Protein AF-A0A1A8BXL1-F1 (afdb_monomer_lite)

Structure (mmCIF, N/CA/C/O backbone):
data_AF-A0A1A8BXL1-F1
#
_entry.id   AF-A0A1A8BXL1-F1
#
loop_
_atom_site.group_PDB
_atom_site.id
_atom_site.type_symbol
_atom_site.label_atom_id
_atom_site.label_alt_id
_atom_site.label_comp_id
_atom_site.label_asym_id
_atom_site.label_entity_id
_atom_site.label_seq_id
_atom_site.pdbx_PDB_ins_code
_atom_site.Cartn_x
_atom_site.Cartn_y
_atom_site.Cartn_z
_atom_site.occupancy
_atom_site.B_iso_or_equiv
_atom_site.auth_seq_id
_atom_site.auth_comp_id
_atom_site.auth_asym_id
_atom_site.auth_atom_id
_atom_site.pdbx_PDB_model_num
ATOM 1 N N . MET A 1 1 ? -20.371 5.611 2.505 1.00 71.00 1 MET A N 1
ATOM 2 C CA . MET A 1 1 ? -19.547 4.385 2.424 1.00 71.00 1 MET A CA 1
ATOM 3 C C . MET A 1 1 ? -18.609 4.409 3.612 1.00 71.00 1 MET A C 1
ATOM 5 O O . MET A 1 1 ? -18.055 5.469 3.854 1.00 71.00 1 MET A O 1
ATOM 9 N N . ASN A 1 2 ? -18.486 3.313 4.364 1.00 86.25 2 ASN A N 1
ATOM 10 C CA . ASN A 1 2 ? -17.424 3.177 5.365 1.00 86.25 2 ASN A CA 1
ATOM 11 C C . ASN A 1 2 ? -16.294 2.361 4.726 1.00 86.25 2 ASN A C 1
ATOM 13 O O . ASN A 1 2 ? -16.566 1.336 4.098 1.00 86.25 2 ASN A O 1
ATOM 17 N N . LEU A 1 3 ? -15.066 2.860 4.827 1.00 94.69 3 LEU A N 1
ATOM 18 C CA . LEU A 1 3 ? -13.869 2.236 4.287 1.00 94.69 3 LEU A CA 1
ATOM 19 C C . LEU A 1 3 ? -12.943 1.874 5.445 1.00 94.69 3 LEU A C 1
ATOM 21 O O . LEU A 1 3 ? -12.683 2.687 6.331 1.00 94.69 3 LEU A O 1
ATOM 25 N N . ALA A 1 4 ? -12.424 0.653 5.396 1.00 94.12 4 ALA A N 1
ATOM 26 C CA . ALA A 1 4 ? -11.487 0.128 6.371 1.00 94.12 4 ALA A CA 1
ATOM 27 C C . ALA A 1 4 ? -10.340 -0.588 5.654 1.00 94.12 4 ALA A C 1
ATOM 29 O O . ALA A 1 4 ? -10.529 -1.156 4.575 1.00 94.12 4 ALA A O 1
ATOM 30 N N . VAL A 1 5 ? -9.158 -0.563 6.263 1.00 94.06 5 VAL A N 1
ATOM 31 C CA . VAL A 1 5 ? -7.996 -1.335 5.819 1.00 94.06 5 VAL A CA 1
ATOM 32 C C . VAL A 1 5 ? -7.796 -2.489 6.785 1.00 94.06 5 VAL A C 1
ATOM 34 O O . VAL A 1 5 ? -7.643 -2.290 7.993 1.00 94.06 5 VAL A O 1
ATOM 37 N N . VAL A 1 6 ? -7.792 -3.696 6.225 1.00 92.75 6 VAL A N 1
ATOM 38 C CA . VAL A 1 6 ? -7.622 -4.951 6.954 1.00 92.75 6 VAL A CA 1
ATOM 39 C C . VAL A 1 6 ? -6.297 -5.577 6.541 1.00 92.75 6 VAL A C 1
ATOM 41 O O . VAL A 1 6 ? -6.023 -5.717 5.349 1.00 92.75 6 VAL A O 1
ATOM 44 N N . VAL A 1 7 ? -5.485 -5.951 7.523 1.00 90.62 7 VAL A N 1
ATOM 45 C CA . VAL A 1 7 ? -4.206 -6.646 7.345 1.00 90.62 7 VAL A CA 1
ATOM 46 C C . VAL A 1 7 ? -4.238 -7.884 8.226 1.00 90.62 7 VAL A C 1
ATOM 48 O O . VAL A 1 7 ? -4.558 -7.765 9.404 1.00 90.62 7 VAL A O 1
ATOM 51 N N . GLU A 1 8 ? -3.944 -9.058 7.657 1.00 88.12 8 GLU A N 1
ATOM 52 C CA . GLU A 1 8 ? -3.961 -10.342 8.384 1.00 88.12 8 GLU A CA 1
ATOM 53 C C . GLU A 1 8 ? -5.232 -10.511 9.238 1.00 88.12 8 GLU A C 1
ATOM 55 O O . GLU A 1 8 ? -5.179 -10.750 10.440 1.00 88.12 8 GLU A O 1
ATOM 60 N N . GLU A 1 9 ? -6.393 -10.293 8.607 1.00 90.44 9 GLU A N 1
ATOM 61 C CA . GLU A 1 9 ? -7.728 -10.408 9.228 1.00 90.44 9 GLU A CA 1
ATOM 62 C C . GLU A 1 9 ? -8.008 -9.407 10.365 1.00 90.44 9 GLU A C 1
ATOM 64 O O . GLU A 1 9 ? -9.084 -9.418 10.961 1.00 90.44 9 GLU A O 1
ATOM 69 N N . THR A 1 10 ? -7.090 -8.473 10.616 1.00 91.44 10 THR A N 1
ATOM 70 C CA . THR A 1 10 ? -7.215 -7.437 11.640 1.00 91.44 10 THR A CA 1
ATOM 71 C C . THR A 1 10 ? -7.497 -6.082 11.002 1.00 91.44 10 THR A C 1
ATOM 73 O O . THR A 1 10 ? -6.808 -5.654 10.075 1.00 91.44 10 THR A O 1
ATOM 76 N N . ILE A 1 11 ? -8.510 -5.373 11.503 1.00 93.75 11 ILE A N 1
ATOM 77 C CA . ILE A 1 11 ? -8.799 -3.997 11.084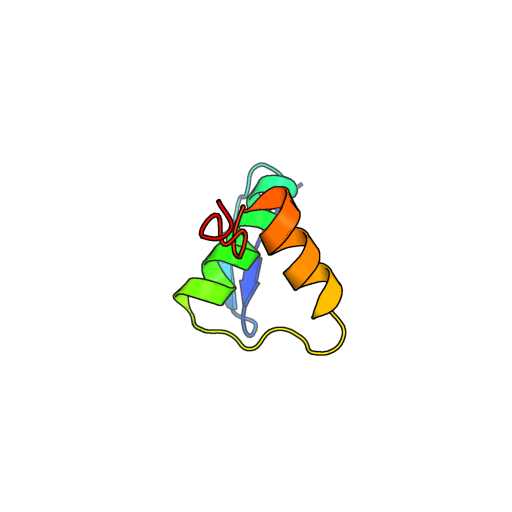 1.00 93.75 11 ILE A CA 1
ATOM 78 C C . ILE A 1 11 ? -7.724 -3.083 11.680 1.00 93.75 11 ILE A C 1
ATOM 80 O O . ILE A 1 11 ? -7.654 -2.921 12.896 1.00 93.75 11 ILE A O 1
ATOM 84 N N . ILE A 1 12 ? -6.892 -2.487 10.825 1.00 93.06 12 ILE A N 1
ATOM 85 C CA . ILE A 1 12 ? -5.825 -1.566 11.247 1.00 93.06 12 ILE A CA 1
ATOM 86 C C . ILE A 1 12 ? -6.304 -0.113 11.185 1.00 93.06 12 ILE A C 1
ATOM 88 O O . ILE A 1 12 ? -5.939 0.702 12.028 1.00 93.06 12 ILE A O 1
ATOM 92 N N . LEU A 1 13 ? -7.128 0.218 10.187 1.00 94.25 13 LEU A N 1
ATOM 93 C CA . LEU A 1 13 ? -7.702 1.550 9.992 1.00 94.25 13 LEU A CA 1
ATOM 94 C C . LEU A 1 13 ? -9.180 1.426 9.633 1.00 94.25 13 LEU A C 1
ATOM 96 O O . LEU A 1 13 ? -9.558 0.541 8.867 1.00 94.25 13 LEU A O 1
ATOM 100 N N . GLN A 1 14 ? -9.994 2.343 10.143 1.00 94.44 14 GLN A N 1
ATOM 101 C CA . GLN A 1 14 ? -11.435 2.411 9.908 1.00 94.44 14 GLN A CA 1
ATOM 102 C C . GLN A 1 14 ? -11.872 3.862 9.699 1.00 94.44 14 GLN A C 1
ATOM 104 O O . GLN A 1 14 ? -11.093 4.783 9.950 1.00 94.44 14 GLN A O 1
ATOM 109 N N . ASP A 1 15 ? -13.113 4.050 9.249 1.00 93.81 15 ASP A N 1
ATOM 110 C CA . ASP A 1 15 ? -13.731 5.364 9.047 1.00 93.81 15 ASP A CA 1
ATOM 111 C C . ASP A 1 15 ? -12.928 6.265 8.090 1.00 93.81 15 ASP A C 1
ATOM 113 O O . ASP A 1 15 ? -12.828 7.481 8.264 1.00 93.81 15 ASP A O 1
ATOM 117 N N . LEU A 1 16 ? -12.337 5.654 7.056 1.00 94.38 16 LEU A N 1
ATOM 118 C CA . LEU A 1 16 ? -11.509 6.361 6.084 1.00 94.38 16 LEU A CA 1
ATOM 119 C C . LEU A 1 16 ? -12.373 7.215 5.137 1.00 94.38 16 LEU A C 1
ATOM 121 O O . LEU A 1 16 ? -13.422 6.753 4.676 1.00 94.38 16 LEU A O 1
ATOM 125 N N . PRO A 1 17 ? -11.925 8.442 4.811 1.00 92.56 17 PRO A N 1
ATOM 126 C CA . PRO A 1 17 ? -12.745 9.426 4.104 1.00 92.56 17 PRO A CA 1
ATOM 127 C C . PRO A 1 17 ? -13.013 9.058 2.639 1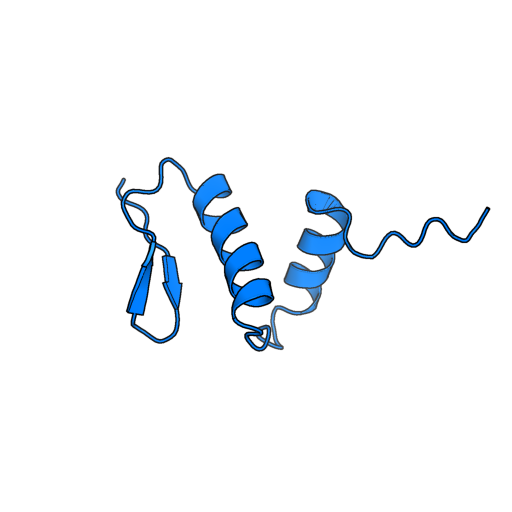.00 92.56 17 PRO A C 1
ATOM 129 O O . PRO A 1 17 ? -14.077 9.377 2.108 1.00 92.56 17 PRO A O 1
ATOM 132 N N . ASP A 1 18 ? -12.064 8.386 1.983 1.00 93.31 18 ASP A N 1
ATOM 133 C CA . ASP A 1 18 ? -12.126 8.061 0.562 1.00 93.31 18 ASP A CA 1
ATOM 134 C C . ASP A 1 18 ? -11.178 6.908 0.182 1.00 93.31 18 ASP A C 1
ATOM 136 O O . ASP A 1 18 ? -10.288 6.503 0.937 1.00 93.31 18 ASP A O 1
ATOM 140 N N . LEU A 1 19 ? -11.404 6.354 -1.012 1.00 90.69 19 LEU A N 1
ATOM 141 C CA . LEU A 1 19 ? -10.665 5.205 -1.530 1.00 90.69 19 LEU A CA 1
ATOM 142 C C . LEU A 1 19 ? -9.186 5.518 -1.841 1.00 90.69 19 LEU A C 1
ATOM 144 O O . LEU A 1 19 ? -8.347 4.707 -1.449 1.00 90.69 19 LEU A O 1
ATOM 148 N N . PRO A 1 20 ? -8.823 6.652 -2.475 1.00 90.25 20 PRO A N 1
ATOM 149 C CA . PRO A 1 20 ? -7.423 7.063 -2.611 1.00 90.25 20 PRO A CA 1
ATOM 150 C C . PRO A 1 20 ? -6.664 7.125 -1.280 1.00 90.25 20 PRO A C 1
ATOM 152 O O . PRO A 1 20 ? -5.552 6.604 -1.186 1.00 90.25 20 PRO A O 1
ATOM 155 N N . THR A 1 21 ? -7.274 7.695 -0.240 1.00 91.31 21 THR A N 1
ATOM 156 C CA . THR A 1 21 ? -6.699 7.766 1.107 1.00 91.31 21 THR A CA 1
ATOM 157 C C . THR A 1 21 ? -6.477 6.364 1.677 1.00 91.31 21 THR A C 1
ATOM 159 O O . THR A 1 21 ? -5.372 6.042 2.117 1.00 91.31 21 THR A O 1
ATOM 162 N N . ALA A 1 22 ? -7.488 5.490 1.608 1.00 93.38 22 ALA A N 1
ATOM 163 C CA . ALA A 1 22 ? -7.360 4.101 2.050 1.00 93.38 22 ALA A CA 1
ATOM 164 C C . ALA A 1 22 ? -6.263 3.337 1.291 1.00 93.38 22 ALA A C 1
ATOM 166 O O . ALA A 1 22 ? -5.479 2.601 1.890 1.00 93.38 22 ALA A O 1
ATOM 167 N N . PHE A 1 23 ? -6.164 3.555 -0.019 1.00 90.12 23 PHE A N 1
ATOM 168 C CA . PHE A 1 23 ? -5.138 2.952 -0.860 1.00 90.12 23 PHE A CA 1
ATOM 169 C C . PHE A 1 23 ? -3.731 3.436 -0.487 1.00 90.12 23 PHE A C 1
ATOM 171 O O . PHE A 1 23 ? -2.821 2.620 -0.361 1.00 90.12 23 PHE A O 1
ATOM 178 N N . GLY A 1 24 ? -3.548 4.734 -0.226 1.00 89.88 24 GLY A N 1
ATOM 179 C CA . GLY A 1 24 ? -2.279 5.276 0.267 1.00 89.88 24 GLY A CA 1
ATOM 180 C C . GLY A 1 24 ? -1.840 4.637 1.589 1.00 89.88 24 GLY A C 1
ATOM 181 O O . GLY A 1 24 ? -0.678 4.251 1.735 1.00 89.88 24 GLY A O 1
ATOM 182 N N . PHE A 1 25 ? -2.778 4.437 2.521 1.00 92.06 25 PHE A N 1
ATOM 183 C CA . PHE A 1 25 ? -2.498 3.757 3.786 1.00 92.06 25 PHE A CA 1
ATOM 184 C C . PHE A 1 25 ? -2.033 2.311 3.607 1.00 92.06 25 PHE A C 1
ATOM 186 O O . PHE A 1 25 ? -1.126 1.891 4.319 1.00 92.06 25 PHE A O 1
ATOM 193 N N . VAL A 1 26 ? -2.582 1.560 2.646 1.00 90.00 26 VAL A N 1
ATOM 194 C CA . VAL A 1 26 ? -2.129 0.186 2.363 1.00 90.00 26 VAL A CA 1
ATOM 195 C C . VAL A 1 26 ? -0.636 0.157 2.028 1.00 90.00 26 VAL A C 1
ATOM 197 O O . VAL A 1 26 ? 0.097 -0.656 2.579 1.00 90.00 26 VAL A O 1
ATOM 200 N N . PHE A 1 27 ? -0.150 1.073 1.191 1.00 87.50 27 PHE A N 1
ATOM 201 C CA . PHE A 1 27 ? 1.276 1.139 0.853 1.00 87.50 27 PHE A CA 1
ATOM 202 C C . PHE A 1 27 ? 2.150 1.546 2.040 1.00 87.50 27 PHE A C 1
ATOM 204 O O . PHE A 1 27 ? 3.211 0.957 2.250 1.00 87.50 27 PHE A O 1
ATOM 211 N N . GLY A 1 28 ? 1.697 2.521 2.834 1.00 88.19 28 GLY A N 1
ATOM 212 C CA . GLY A 1 28 ? 2.385 2.907 4.065 1.00 88.19 28 GLY A CA 1
ATOM 213 C C . GLY A 1 28 ? 2.500 1.736 5.044 1.00 88.19 28 GLY A C 1
ATOM 214 O O . GLY A 1 28 ? 3.577 1.482 5.576 1.00 88.19 28 GLY A O 1
ATOM 215 N N . LEU A 1 29 ? 1.416 0.976 5.225 1.00 91.44 29 LEU A N 1
ATOM 216 C CA . LEU A 1 29 ? 1.376 -0.196 6.098 1.00 91.44 29 LEU A CA 1
ATOM 217 C C . LEU A 1 29 ? 2.257 -1.333 5.583 1.00 91.44 29 LEU A C 1
ATOM 219 O O . LEU A 1 29 ? 2.984 -1.916 6.380 1.00 91.44 29 LEU A O 1
ATOM 223 N N . ILE A 1 30 ? 2.261 -1.614 4.275 1.00 87.56 30 ILE A N 1
ATOM 224 C CA . ILE A 1 30 ? 3.167 -2.618 3.698 1.00 87.56 30 ILE A CA 1
ATOM 225 C C . ILE A 1 30 ? 4.627 -2.271 4.014 1.00 87.56 30 ILE A C 1
ATOM 227 O O . ILE A 1 30 ? 5.398 -3.157 4.375 1.00 87.56 30 ILE A O 1
ATOM 231 N N . TYR A 1 31 ? 4.998 -0.991 3.935 1.00 84.88 31 TYR A N 1
ATOM 232 C CA . TYR A 1 31 ? 6.354 -0.547 4.248 1.00 84.88 31 TYR A CA 1
ATOM 233 C C . TYR A 1 31 ? 6.668 -0.606 5.752 1.00 84.88 31 TYR A C 1
ATOM 235 O O . TYR A 1 31 ? 7.665 -1.206 6.146 1.00 84.88 31 TYR A O 1
ATOM 243 N N . VAL A 1 32 ? 5.816 -0.020 6.602 1.00 89.12 32 VAL A N 1
ATOM 244 C CA . VAL A 1 32 ? 6.029 0.057 8.063 1.00 89.12 32 VAL A CA 1
ATOM 245 C C . VAL A 1 32 ? 6.022 -1.324 8.717 1.00 89.12 32 VAL A C 1
ATOM 247 O O . VAL A 1 32 ? 6.816 -1.579 9.619 1.00 89.12 32 VAL A O 1
ATOM 250 N N . LEU A 1 33 ? 5.142 -2.216 8.261 1.00 88.75 33 LEU A N 1
ATOM 251 C CA . LEU A 1 33 ? 5.014 -3.575 8.787 1.00 88.75 33 LEU A CA 1
ATOM 252 C C . LEU A 1 33 ? 5.909 -4.583 8.047 1.00 88.75 33 LEU A C 1
ATOM 254 O O . LEU A 1 33 ? 5.902 -5.761 8.390 1.00 88.75 33 LEU A O 1
ATOM 258 N N . ASN A 1 34 ? 6.682 -4.136 7.049 1.00 86.50 34 ASN A N 1
ATOM 259 C CA . ASN A 1 34 ? 7.542 -4.979 6.215 1.00 86.50 34 ASN A CA 1
ATOM 260 C C . ASN A 1 34 ? 6.799 -6.198 5.624 1.00 86.50 34 ASN A C 1
ATOM 262 O O . ASN A 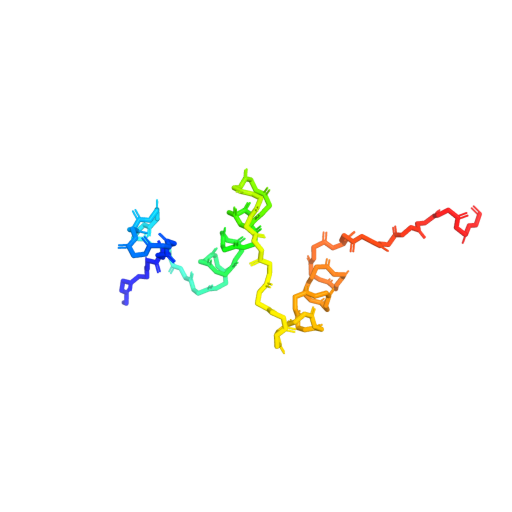1 34 ? 7.306 -7.324 5.618 1.00 86.50 34 ASN A O 1
ATOM 266 N N . LEU A 1 35 ? 5.568 -5.977 5.150 1.00 86.94 35 LEU A N 1
ATOM 267 C CA . LEU A 1 35 ? 4.740 -7.038 4.580 1.00 86.94 35 LEU A CA 1
ATOM 268 C C . LEU A 1 35 ? 5.299 -7.476 3.225 1.00 86.94 35 LEU A C 1
ATOM 270 O O . LEU A 1 35 ? 5.782 -6.674 2.423 1.00 86.94 35 LEU A O 1
ATOM 274 N N . GLN A 1 36 ? 5.186 -8.770 2.939 1.00 84.69 36 GLN A N 1
ATOM 275 C CA . GLN A 1 36 ? 5.497 -9.300 1.617 1.00 84.69 36 GLN A CA 1
ATOM 276 C C . GLN A 1 36 ? 4.468 -8.777 0.608 1.00 84.69 36 GLN A C 1
ATOM 278 O O . GLN A 1 36 ? 3.266 -8.982 0.772 1.00 84.69 36 GLN A O 1
ATOM 283 N N . TYR A 1 37 ? 4.936 -8.148 -0.471 1.00 82.06 37 TYR A N 1
ATOM 284 C CA . TYR A 1 37 ? 4.051 -7.798 -1.576 1.00 82.06 37 TYR A CA 1
ATOM 285 C C . TYR A 1 37 ? 3.467 -9.066 -2.220 1.00 82.06 37 TYR A C 1
ATOM 287 O O . TYR A 1 37 ? 4.207 -10.033 -2.447 1.00 82.06 37 TYR A O 1
ATOM 295 N N . PRO A 1 38 ? 2.173 -9.062 -2.590 1.00 82.56 38 PRO A N 1
ATOM 296 C CA . PRO A 1 38 ? 1.595 -10.128 -3.393 1.00 82.56 38 PRO A CA 1
ATOM 297 C C . PRO A 1 38 ? 2.383 -10.265 -4.699 1.00 82.56 38 PRO A C 1
ATOM 299 O O . PRO A 1 38 ? 2.488 -9.309 -5.472 1.00 82.56 38 PRO A O 1
ATOM 302 N N . LYS A 1 39 ? 2.953 -11.449 -4.949 1.00 82.75 39 LYS A N 1
ATOM 303 C CA . LYS A 1 39 ? 3.846 -11.683 -6.099 1.00 82.75 39 LYS A CA 1
ATOM 304 C C . LYS A 1 39 ? 3.154 -11.405 -7.432 1.00 82.75 39 LYS A C 1
ATOM 306 O O . LYS A 1 39 ? 3.774 -10.833 -8.325 1.00 82.75 39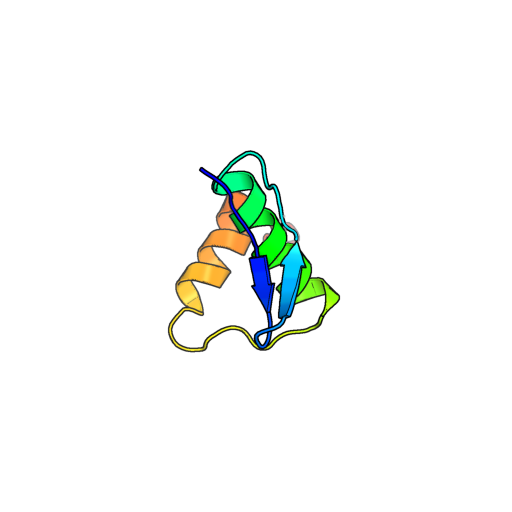 LYS A O 1
ATOM 311 N N . ASP A 1 40 ? 1.869 -11.726 -7.519 1.00 88.44 40 ASP A N 1
ATOM 312 C CA . ASP A 1 40 ? 1.057 -11.552 -8.727 1.00 88.44 40 ASP A CA 1
ATOM 313 C C . ASP A 1 40 ? 0.817 -10.077 -9.074 1.00 88.44 40 ASP A C 1
ATOM 315 O O . ASP A 1 40 ? 0.604 -9.728 -10.232 1.00 88.44 40 ASP A O 1
ATOM 319 N N . LEU A 1 41 ? 0.904 -9.191 -8.079 1.00 85.81 41 LEU A N 1
ATOM 320 C CA . LEU A 1 41 ? 0.678 -7.753 -8.231 1.00 85.81 41 LEU A CA 1
ATOM 321 C C . LEU A 1 41 ? 1.976 -6.944 -8.216 1.00 85.81 41 LEU A C 1
ATOM 323 O O . LEU A 1 41 ? 1.928 -5.713 -8.211 1.00 85.81 41 LEU A O 1
ATOM 327 N N . ARG A 1 42 ? 3.140 -7.605 -8.230 1.00 84.94 42 ARG A N 1
ATOM 328 C CA . ARG A 1 42 ? 4.455 -6.955 -8.125 1.00 84.94 42 ARG A CA 1
ATOM 329 C C . ARG A 1 42 ? 4.599 -5.756 -9.066 1.00 84.94 42 ARG A C 1
ATOM 331 O O . ARG A 1 42 ? 5.027 -4.695 -8.628 1.00 84.94 42 ARG A O 1
ATOM 338 N N . TYR A 1 43 ? 4.209 -5.904 -10.331 1.00 87.38 43 TYR A N 1
ATOM 339 C CA . TYR A 1 43 ? 4.333 -4.836 -11.328 1.00 87.38 43 TYR A CA 1
ATOM 340 C C . TYR A 1 43 ? 3.357 -3.678 -11.100 1.00 87.38 43 TYR A C 1
ATOM 342 O O . TYR A 1 43 ? 3.690 -2.527 -11.378 1.00 87.38 43 TYR A O 1
ATOM 350 N N . THR A 1 44 ? 2.168 -3.958 -10.563 1.00 88.31 44 THR A N 1
ATOM 351 C CA . THR A 1 44 ? 1.202 -2.927 -10.171 1.00 88.31 44 THR A CA 1
ATOM 352 C C . THR A 1 44 ? 1.749 -2.110 -9.007 1.00 88.31 44 THR A C 1
ATOM 354 O O . THR A 1 44 ? 1.773 -0.885 -9.091 1.00 88.31 44 THR A O 1
ATOM 357 N N . PHE A 1 45 ? 2.254 -2.771 -7.962 1.00 86.38 45 PHE A N 1
ATOM 358 C CA . PHE A 1 45 ? 2.874 -2.101 -6.816 1.00 86.38 45 PHE A CA 1
ATOM 359 C C . PHE A 1 45 ? 4.091 -1.274 -7.236 1.00 86.38 45 PHE A C 1
ATOM 361 O O . PHE A 1 45 ? 4.169 -0.100 -6.889 1.00 86.38 45 PHE A O 1
ATOM 368 N N . GLU A 1 46 ? 4.976 -1.836 -8.061 1.00 86.00 46 GLU A N 1
ATOM 369 C CA . GLU A 1 46 ? 6.152 -1.134 -8.583 1.00 86.00 46 GLU A CA 1
ATOM 370 C C . GLU A 1 46 ? 5.765 0.111 -9.396 1.00 86.00 46 GLU A C 1
ATOM 372 O O . GLU A 1 46 ? 6.353 1.178 -9.227 1.00 86.00 46 GLU A O 1
ATOM 377 N N . THR A 1 47 ? 4.741 0.000 -10.246 1.00 88.00 47 THR A N 1
ATOM 378 C CA . THR A 1 47 ? 4.210 1.128 -11.025 1.00 88.00 47 THR A CA 1
ATOM 379 C C . THR A 1 47 ? 3.639 2.201 -10.107 1.00 88.00 47 THR A C 1
ATOM 381 O O . THR A 1 47 ? 3.922 3.383 -10.292 1.00 88.00 47 THR A O 1
ATOM 384 N N . VAL A 1 48 ? 2.872 1.804 -9.089 1.00 87.38 48 VAL A N 1
ATOM 385 C CA . VAL A 1 48 ? 2.285 2.754 -8.143 1.00 87.38 48 VAL A CA 1
ATOM 386 C C . VAL A 1 48 ? 3.370 3.484 -7.353 1.00 87.38 48 VAL A C 1
ATOM 388 O O . VAL A 1 48 ? 3.351 4.710 -7.259 1.00 87.38 48 VAL A O 1
ATOM 391 N N . GLN A 1 49 ? 4.356 2.745 -6.846 1.00 84.75 49 GLN A N 1
ATOM 392 C CA . GLN A 1 49 ? 5.483 3.300 -6.103 1.00 84.75 49 GLN A CA 1
ATOM 393 C C . GLN A 1 49 ? 6.302 4.277 -6.952 1.00 84.75 49 GLN A C 1
ATOM 395 O O . GLN A 1 49 ? 6.598 5.381 -6.499 1.00 84.75 49 GLN A O 1
ATOM 400 N N . LYS A 1 50 ? 6.624 3.917 -8.197 1.00 85.94 50 LYS A N 1
ATOM 401 C CA . LYS A 1 50 ? 7.431 4.772 -9.078 1.00 85.94 50 LYS A CA 1
ATOM 402 C C . LYS A 1 50 ? 6.679 6.008 -9.558 1.00 85.94 50 LYS A C 1
ATOM 404 O O . LYS A 1 50 ? 7.237 7.098 -9.537 1.00 85.94 50 LYS A O 1
ATOM 409 N N . ILE A 1 51 ? 5.432 5.845 -10.001 1.00 87.25 51 ILE A N 1
ATOM 410 C CA . ILE A 1 51 ? 4.671 6.926 -10.645 1.00 87.25 51 ILE A CA 1
ATOM 411 C C . ILE A 1 51 ? 4.027 7.849 -9.611 1.00 87.25 51 ILE A C 1
ATOM 413 O O . ILE A 1 51 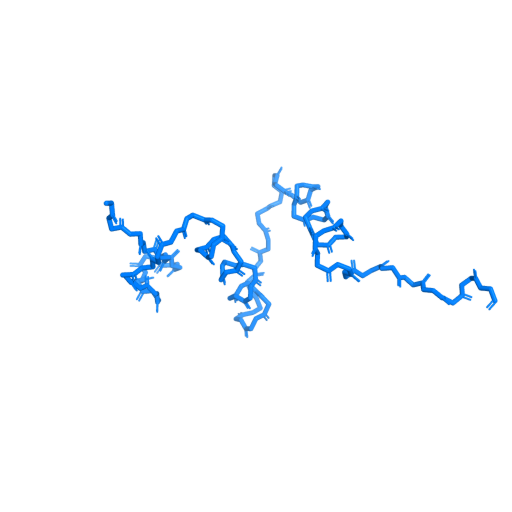? 4.074 9.064 -9.774 1.00 87.25 51 ILE A O 1
ATOM 417 N N . PHE A 1 52 ? 3.426 7.294 -8.558 1.00 82.38 52 PHE A N 1
ATOM 418 C CA . PHE A 1 52 ? 2.631 8.076 -7.608 1.00 82.38 52 PHE A CA 1
ATOM 419 C C . PHE A 1 52 ? 3.382 8.401 -6.315 1.00 82.38 52 PHE A C 1
ATOM 421 O O . PHE A 1 52 ? 3.098 9.431 -5.712 1.00 82.38 52 PHE A O 1
ATOM 428 N N . MET A 1 53 ? 4.337 7.565 -5.885 1.00 78.88 53 MET A N 1
ATOM 429 C CA . MET A 1 53 ? 5.106 7.802 -4.648 1.00 78.88 53 MET A CA 1
ATOM 430 C C . MET A 1 53 ? 6.510 8.361 -4.889 1.00 78.88 53 MET A C 1
ATOM 432 O O . MET A 1 53 ? 7.180 8.731 -3.929 1.00 78.88 53 MET A O 1
ATOM 436 N N . GLY A 1 54 ? 6.975 8.407 -6.142 1.00 78.06 54 GLY A N 1
ATOM 437 C CA . GLY A 1 54 ? 8.338 8.834 -6.476 1.00 78.06 54 GLY A CA 1
ATOM 438 C C . GLY A 1 54 ? 9.429 7.925 -5.895 1.00 78.06 54 GLY A C 1
ATOM 439 O O . GLY A 1 54 ? 10.581 8.332 -5.770 1.00 78.06 54 GLY A O 1
ATOM 440 N N . LEU A 1 55 ? 9.085 6.694 -5.509 1.00 74.00 55 LEU A N 1
ATOM 441 C CA . LEU A 1 55 ? 10.027 5.736 -4.937 1.00 74.00 55 LEU A CA 1
ATOM 442 C C . LEU A 1 55 ? 10.765 5.009 -6.067 1.00 74.00 55 LEU A C 1
ATOM 444 O O . LEU A 1 55 ? 10.147 4.372 -6.918 1.00 74.00 55 LEU A O 1
ATOM 448 N N . GLY A 1 56 ? 12.098 5.086 -6.069 1.00 66.94 56 GLY A N 1
ATOM 449 C CA . GLY A 1 56 ? 12.946 4.414 -7.061 1.00 66.94 56 GLY A CA 1
ATOM 450 C C . GLY A 1 56 ? 13.300 5.249 -8.295 1.00 66.94 56 GLY A C 1
ATOM 451 O O . GLY A 1 56 ? 13.911 4.716 -9.220 1.00 66.94 56 GLY A O 1
ATOM 452 N N . THR A 1 57 ? 12.972 6.545 -8.323 1.00 59.53 57 THR A N 1
ATOM 453 C CA . THR A 1 57 ? 13.632 7.483 -9.241 1.00 59.53 57 THR A CA 1
ATOM 454 C C . THR A 1 57 ? 14.999 7.826 -8.670 1.00 59.53 57 THR A C 1
ATOM 456 O O . THR A 1 57 ? 15.167 8.811 -7.953 1.00 59.53 57 THR A O 1
ATOM 459 N N . ASP A 1 58 ? 15.980 6.980 -8.951 1.00 59.50 58 ASP A N 1
ATOM 460 C CA . ASP A 1 58 ? 17.368 7.363 -8.768 1.00 59.50 58 ASP A CA 1
ATOM 461 C C . ASP A 1 58 ? 17.680 8.485 -9.775 1.00 59.50 58 ASP A C 1
ATOM 463 O O . ASP A 1 58 ? 17.841 8.263 -10.974 1.00 59.50 58 ASP A O 1
ATOM 467 N N . LEU A 1 59 ? 17.681 9.724 -9.284 1.00 58.50 59 LEU A N 1
ATOM 468 C CA . LEU A 1 59 ? 18.233 10.890 -9.971 1.00 58.50 59 LEU A CA 1
ATOM 469 C C . LEU A 1 59 ? 19.770 10.943 -9.804 1.00 58.50 59 LEU A C 1
ATOM 471 O O . LEU A 1 59 ? 20.316 12.037 -9.749 1.00 58.50 59 LEU A O 1
ATOM 475 N N . SER A 1 60 ? 20.496 9.813 -9.713 1.00 54.31 60 SER A N 1
ATOM 476 C CA . SER A 1 60 ? 21.974 9.828 -9.812 1.00 54.31 60 SER A CA 1
ATOM 477 C C . SER A 1 60 ? 22.502 9.646 -11.238 1.00 54.31 60 SER A C 1
ATOM 479 O O . SER A 1 60 ? 23.708 9.670 -11.466 1.00 54.31 60 SER A O 1
ATOM 481 N N . 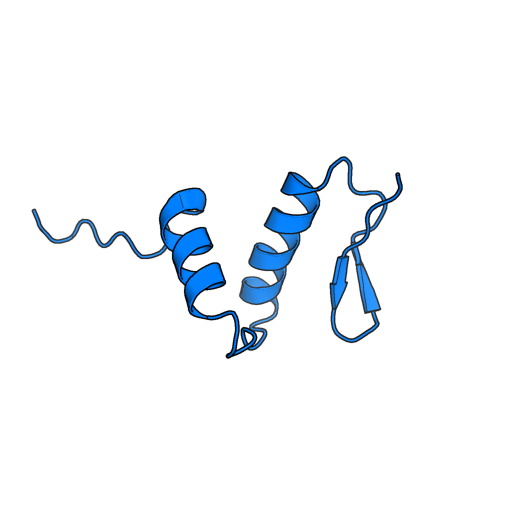ALA A 1 61 ? 21.621 9.594 -12.240 1.00 50.72 61 ALA A N 1
ATOM 482 C CA . ALA A 1 61 ? 22.010 9.831 -13.626 1.00 50.72 61 ALA A CA 1
ATOM 483 C C . ALA A 1 61 ? 21.738 11.289 -14.034 1.00 50.72 61 ALA A C 1
ATOM 485 O O . ALA A 1 61 ? 20.823 11.543 -14.823 1.00 50.72 61 ALA A O 1
ATOM 486 N N . ARG A 1 62 ? 22.526 12.230 -13.493 1.00 40.94 62 ARG A N 1
ATOM 487 C CA . ARG A 1 62 ? 23.001 13.450 -14.178 1.00 40.94 62 ARG A CA 1
ATOM 488 C C . ARG A 1 62 ? 24.020 14.215 -13.345 1.00 40.94 62 ARG A C 1
ATOM 490 O O . ARG A 1 62 ? 23.688 14.575 -12.199 1.00 40.94 62 ARG A O 1
#

Sequence (62 aa):
MNLAVVVEETIILQDLPDLPTAFGFVFGLIYVLNLQYPKDLRYTFETVQKIFMGLGTDLSAR

Secondary structure (DSSP, 8-state):
----EEETTEEEE-S-S-HHHHHHHHHHHHHHTTPPPPGGGHHHHHHHHHHHS-TT--TT--

Radius of gyration: 13.66 Å; chains: 1; bounding box: 42×25×26 Å

pLDDT: mean 84.48, std 11.56, range [40.94, 94.69]

Foldseek 3Di:
DKDFDDDPNRTPGTRDPDDVRNVVVVLVCCVVVVNDDDPVCVVVNVCCCVPPVVPPPPPPPD

Organism: Nothobranchius kadleci (NCBI:txid1051664)